Protein AF-A0A926ATK1-F1 (afdb_monomer_lite)

pLDDT: mean 79.75, std 14.76, range [36.84, 96.56]

Radius of gyration: 33.94 Å; chains: 1; bounding box: 72×38×92 Å

Sequence (111 aa):
MLSETSATVSGTLNGDGSLVLDERLPLPPGRVQVTVQPEARPKQPSSMMETLKRIWADQDAHGYVPRSGEEMDAQLRELRDEWDERDAFLERIRRGEPLESSAPTQPEQKP

Secondary structure (DSSP, 8-state):
----------EEE-TTSPEEESS-----SS----------PPPPPPPHHHHHHHHHHHHHHTT--PPPHHHHHHHHHHHHHHHHHHHHHHHHHHTT---------------

Structure (mmCIF, N/CA/C/O backbone):
data_AF-A0A926ATK1-F1
#
_entry.id   AF-A0A926ATK1-F1
#
loop_
_atom_site.group_PDB
_atom_site.id
_atom_site.type_symbol
_atom_site.label_atom_id
_atom_site.label_alt_id
_atom_site.label_comp_id
_atom_site.label_asym_id
_atom_site.label_entity_id
_atom_site.label_seq_id
_atom_site.pdbx_PDB_ins_code
_atom_site.Cartn_x
_atom_site.Cartn_y
_atom_site.Cartn_z
_atom_site.occupancy
_atom_site.B_iso_or_equiv
_atom_site.auth_seq_id
_atom_site.auth_comp_id
_atom_site.auth_asym_id
_atom_site.auth_atom_id
_atom_site.pdbx_PDB_model_num
ATOM 1 N N . MET A 1 1 ? -36.042 21.591 36.838 1.00 36.84 1 MET A N 1
ATOM 2 C CA . MET A 1 1 ? -35.610 20.547 35.890 1.00 36.84 1 MET A CA 1
ATOM 3 C C . MET A 1 1 ? -34.137 20.302 36.155 1.00 36.84 1 MET A C 1
ATOM 5 O O . MET A 1 1 ? -33.381 21.261 36.105 1.00 36.84 1 MET A O 1
ATOM 9 N N . LEU A 1 2 ? -33.759 19.100 36.594 1.00 41.88 2 LEU A N 1
ATOM 10 C CA . LEU A 1 2 ? -32.359 18.752 36.855 1.00 41.88 2 LEU A CA 1
ATOM 11 C C . LEU A 1 2 ? -31.709 18.441 35.505 1.00 41.88 2 LEU A C 1
ATOM 13 O O . LEU A 1 2 ? -32.075 17.459 34.870 1.00 41.88 2 LEU A O 1
ATOM 17 N N . SER A 1 3 ? -30.817 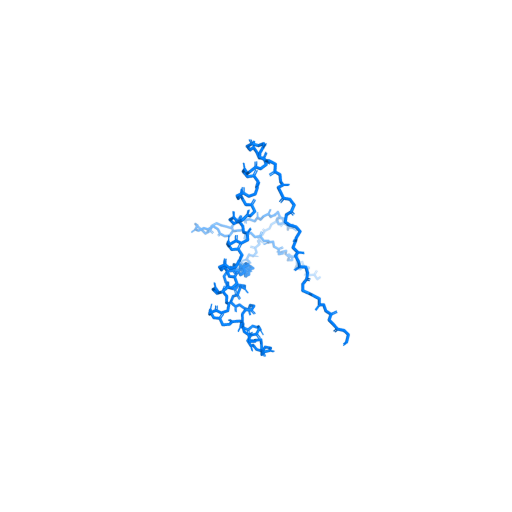19.312 35.041 1.00 43.59 3 SER A N 1
ATOM 18 C CA . SER A 1 3 ? -30.016 19.048 33.848 1.00 43.59 3 SER A CA 1
ATOM 19 C C . SER A 1 3 ? -28.995 17.962 34.185 1.00 43.59 3 SER A C 1
ATOM 21 O O . SER A 1 3 ? -28.062 18.211 34.947 1.00 43.59 3 SER A O 1
ATOM 23 N N . GLU A 1 4 ? -29.180 16.751 33.661 1.00 58.50 4 GLU A N 1
ATOM 24 C CA . GLU A 1 4 ? -28.145 15.715 33.673 1.00 58.50 4 GLU A CA 1
ATOM 25 C C . GLU A 1 4 ? -27.006 16.148 32.746 1.00 58.50 4 GLU A C 1
ATOM 27 O O . GLU A 1 4 ? -27.066 15.990 31.527 1.00 58.50 4 GLU A O 1
ATOM 32 N N . THR A 1 5 ? -25.960 16.738 33.323 1.00 66.38 5 THR A N 1
ATOM 33 C CA . THR A 1 5 ? -24.713 17.006 32.605 1.00 66.38 5 THR A CA 1
ATOM 34 C C . THR A 1 5 ? -23.988 15.677 32.402 1.00 66.38 5 THR A C 1
ATOM 36 O O . THR A 1 5 ? -23.273 15.212 33.287 1.00 66.38 5 THR A O 1
ATOM 39 N N . SER A 1 6 ? -24.203 15.038 31.252 1.00 70.69 6 SER A N 1
ATOM 40 C CA . SER A 1 6 ? -23.416 13.883 30.809 1.00 70.69 6 SER A CA 1
ATOM 41 C C . SER A 1 6 ? -22.255 14.360 29.934 1.00 70.69 6 SER A C 1
ATOM 43 O O . SER A 1 6 ? -22.412 15.262 29.112 1.00 70.69 6 SER A O 1
ATOM 45 N N . ALA A 1 7 ? -21.070 13.788 30.143 1.00 72.56 7 ALA A N 1
ATOM 46 C CA . ALA A 1 7 ? -19.881 14.052 29.341 1.00 72.56 7 ALA A CA 1
ATOM 47 C C . ALA A 1 7 ? -19.312 12.715 28.859 1.00 72.56 7 ALA A C 1
ATOM 49 O O . ALA A 1 7 ? -19.089 11.812 29.667 1.00 72.56 7 ALA A O 1
ATOM 50 N N . THR A 1 8 ? -19.089 12.590 27.551 1.00 76.56 8 THR A N 1
ATOM 51 C CA . THR A 1 8 ? -18.407 11.444 26.943 1.00 76.56 8 THR A CA 1
ATOM 52 C C . THR A 1 8 ? -16.957 11.834 26.707 1.00 76.56 8 THR A C 1
ATOM 54 O O . THR A 1 8 ? -16.694 12.829 26.038 1.00 76.56 8 THR A O 1
ATOM 57 N N . VAL A 1 9 ? -16.031 11.072 27.283 1.00 80.62 9 VAL A N 1
ATOM 58 C CA . VAL A 1 9 ? -14.587 11.295 27.163 1.00 80.62 9 VAL A CA 1
ATOM 59 C C . VAL A 1 9 ? -13.935 9.967 26.808 1.00 80.62 9 VAL A C 1
ATOM 61 O O . VAL A 1 9 ? -14.260 8.945 27.417 1.00 80.62 9 VAL A O 1
ATOM 64 N N . SER A 1 10 ? -13.039 9.992 25.826 1.00 81.19 10 SER A N 1
ATOM 65 C CA . SER A 1 10 ? -12.243 8.829 25.445 1.00 81.19 10 SER A CA 1
ATOM 66 C C . SER A 1 10 ? -11.105 8.615 26.445 1.00 81.19 10 SER A C 1
ATOM 68 O O . SER A 1 10 ? -10.597 9.541 27.087 1.00 81.19 10 SER A O 1
ATOM 70 N N . GLY A 1 11 ? -10.752 7.354 26.641 1.00 82.38 11 GLY A N 1
ATOM 71 C CA . GLY A 1 11 ? -9.705 6.975 27.565 1.00 82.38 11 GLY A CA 1
ATOM 72 C C . GLY A 1 11 ? -9.231 5.561 27.305 1.00 82.38 11 GLY A C 1
ATOM 73 O O . GLY A 1 11 ? -9.927 4.738 26.707 1.00 82.38 11 GLY A O 1
ATOM 74 N N . THR A 1 12 ? -8.031 5.275 27.783 1.00 83.69 12 THR A N 1
ATOM 75 C CA . THR A 1 12 ? -7.410 3.966 27.648 1.00 83.69 12 THR A CA 1
ATOM 76 C C . THR A 1 12 ? -7.656 3.148 28.909 1.00 83.69 12 THR A C 1
ATOM 78 O O . THR A 1 12 ? -7.311 3.566 30.015 1.00 83.69 12 THR A O 1
ATOM 81 N N . LEU A 1 13 ? -8.250 1.964 28.742 1.00 83.19 13 LEU A N 1
ATOM 82 C CA . LEU A 1 13 ? -8.328 0.957 29.795 1.00 83.19 13 LEU A CA 1
ATOM 83 C C . LEU A 1 13 ? -7.058 0.102 29.753 1.00 83.19 13 LEU A C 1
ATOM 85 O O . LEU A 1 13 ? -6.829 -0.644 28.800 1.00 83.19 13 LEU A O 1
ATOM 89 N N . ASN A 1 14 ? -6.232 0.223 30.783 1.00 84.56 14 ASN A N 1
ATOM 90 C CA . ASN A 1 14 ? -5.000 -0.539 30.926 1.00 84.56 14 ASN A CA 1
ATOM 91 C C . ASN A 1 14 ? -5.289 -1.996 31.322 1.00 84.56 14 ASN A C 1
ATOM 93 O O . ASN A 1 14 ? -6.335 -2.321 31.886 1.00 84.56 14 ASN A O 1
ATOM 97 N N . GLY A 1 15 ? -4.328 -2.888 31.061 1.00 80.12 15 GLY A N 1
ATOM 98 C CA . GLY A 1 15 ? -4.450 -4.320 31.373 1.00 80.12 15 GLY A CA 1
ATOM 99 C C . GLY A 1 15 ? -4.518 -4.648 32.870 1.00 80.12 15 GLY A C 1
ATOM 100 O O . GLY A 1 15 ? -4.884 -5.761 33.233 1.00 80.12 15 GLY A O 1
ATOM 101 N N . ASP A 1 16 ? -4.194 -3.684 33.732 1.00 78.44 16 ASP A N 1
ATOM 102 C CA . ASP A 1 16 ? -4.346 -3.756 35.188 1.00 78.44 16 ASP A CA 1
ATOM 103 C C . ASP A 1 16 ? -5.738 -3.300 35.676 1.00 78.44 16 ASP A C 1
ATOM 105 O O . ASP A 1 16 ? -6.025 -3.359 36.871 1.00 78.44 16 ASP A O 1
ATOM 109 N N . GLY A 1 17 ? -6.614 -2.866 34.760 1.00 78.38 17 GLY A N 1
ATOM 110 C CA . GLY A 1 17 ? -7.965 -2.386 35.053 1.00 78.38 17 GLY A CA 1
ATOM 111 C C . GLY A 1 17 ? -8.055 -0.896 35.388 1.00 78.38 17 GLY A C 1
ATOM 112 O O . GLY A 1 17 ? -9.139 -0.424 35.733 1.00 78.38 17 GLY A O 1
ATOM 113 N N . SER A 1 18 ? -6.960 -0.137 35.283 1.00 83.94 18 SER A N 1
ATOM 114 C CA . SER A 1 18 ? -6.992 1.320 35.441 1.00 83.94 18 SER A CA 1
ATOM 115 C C . SER A 1 18 ? -7.505 2.016 34.170 1.00 83.94 18 SER A C 1
ATOM 117 O O . SER A 1 18 ? -7.092 1.687 33.060 1.00 83.94 18 SER A O 1
ATOM 119 N N . LEU A 1 19 ? -8.421 2.982 34.321 1.00 82.62 19 LEU A N 1
ATOM 120 C CA . LEU A 1 19 ? -8.904 3.833 33.227 1.00 82.62 19 LEU A CA 1
ATOM 121 C C . LEU A 1 19 ? -8.158 5.169 33.263 1.00 82.62 19 LEU A C 1
ATOM 123 O O . LEU A 1 19 ? -8.281 5.922 34.231 1.00 82.62 19 LEU A O 1
ATOM 127 N N . VAL A 1 20 ? -7.415 5.472 32.204 1.00 84.25 20 VAL A N 1
ATOM 128 C CA . VAL A 1 20 ? -6.768 6.771 32.004 1.00 84.25 20 VAL A CA 1
ATOM 129 C C . VAL A 1 20 ? -7.604 7.555 31.009 1.00 84.25 20 VAL A C 1
ATOM 131 O O . VAL A 1 20 ? -7.786 7.114 29.881 1.00 84.25 20 VAL A O 1
ATOM 134 N N . LEU A 1 21 ? -8.142 8.692 31.437 1.00 85.94 21 LEU A N 1
ATOM 135 C CA . LEU A 1 21 ? -8.872 9.592 30.550 1.00 85.94 21 LEU A CA 1
ATOM 136 C C . LEU A 1 21 ? -7.879 10.480 29.809 1.00 85.94 21 LEU A C 1
ATOM 138 O O . LEU A 1 21 ? -6.962 11.020 30.431 1.00 85.94 21 LEU A O 1
ATOM 142 N N . ASP A 1 22 ? -8.095 10.656 28.509 1.00 82.44 22 ASP A N 1
ATOM 143 C CA . ASP A 1 22 ? -7.231 11.505 27.685 1.00 82.44 22 ASP A CA 1
ATOM 144 C C . ASP A 1 22 ? -7.446 12.993 28.014 1.00 82.44 22 ASP A C 1
ATOM 146 O O . ASP A 1 22 ? -6.544 13.819 27.870 1.00 82.44 22 ASP A O 1
ATOM 150 N N . GLU A 1 23 ? -8.634 13.329 28.528 1.00 81.06 23 GLU A N 1
ATOM 151 C CA . GLU A 1 23 ? -9.046 14.690 28.852 1.00 81.06 23 GLU A CA 1
ATOM 152 C C . GLU A 1 23 ? -9.698 14.802 30.239 1.00 81.06 23 GLU A C 1
ATOM 154 O O . GLU A 1 23 ? -10.202 13.842 30.830 1.00 81.06 23 GLU A O 1
ATOM 159 N N . ARG A 1 24 ? -9.710 16.025 30.781 1.00 80.44 24 ARG A N 1
ATOM 160 C CA . ARG A 1 24 ? -10.336 16.322 32.073 1.00 80.44 24 ARG A CA 1
ATOM 161 C C . ARG A 1 24 ? -11.859 16.307 31.939 1.00 80.44 24 ARG A C 1
ATOM 163 O O . ARG A 1 24 ? -12.412 17.048 31.136 1.00 80.44 24 ARG A O 1
ATOM 170 N N . LEU A 1 25 ? -12.535 15.556 32.812 1.00 80.69 25 LEU A N 1
ATOM 171 C CA . LEU A 1 25 ? -13.998 15.543 32.882 1.00 80.69 25 LEU A CA 1
ATOM 172 C C . LEU A 1 25 ? -14.542 16.943 33.231 1.00 80.69 25 LEU A C 1
ATOM 174 O O . LEU A 1 25 ? -14.237 17.452 34.316 1.00 80.69 25 LEU A O 1
ATOM 178 N N . PRO A 1 26 ? -15.374 17.560 32.372 1.00 77.06 26 PRO A N 1
ATOM 179 C CA . PRO A 1 26 ? -15.958 18.877 32.614 1.00 77.06 26 PRO A CA 1
ATOM 180 C C . PRO A 1 26 ? -17.198 18.777 33.521 1.00 77.06 26 PRO A C 1
ATOM 182 O O . PRO A 1 26 ? -18.273 19.268 33.186 1.00 77.06 26 PRO A O 1
ATOM 185 N N . LEU A 1 27 ? -17.066 18.103 34.668 1.00 76.94 27 LEU A N 1
ATOM 186 C CA . LEU A 1 27 ? -18.157 17.870 35.617 1.00 76.94 27 LEU A CA 1
ATOM 187 C C . LEU A 1 27 ? -17.876 18.555 36.964 1.00 76.94 27 LEU A C 1
ATOM 189 O O . LEU A 1 27 ? -16.718 18.629 37.387 1.00 76.94 27 LEU A O 1
ATOM 193 N N . PRO A 1 28 ? -18.916 19.064 37.655 1.00 75.44 28 PRO A N 1
ATOM 194 C CA . PRO A 1 28 ? -18.757 19.621 38.992 1.00 75.44 28 PRO A CA 1
ATOM 195 C C . PRO A 1 28 ? -18.285 18.539 39.981 1.00 75.44 28 PRO A C 1
ATOM 197 O O . PRO A 1 28 ? -18.579 17.357 39.788 1.00 75.44 28 PRO A O 1
ATOM 200 N N . PRO A 1 29 ? -17.571 18.916 41.059 1.00 76.94 29 PRO A N 1
ATOM 201 C CA . PRO A 1 29 ? -17.138 17.959 42.070 1.00 76.94 29 PRO A CA 1
ATOM 202 C C . PRO A 1 29 ? -18.354 17.277 42.712 1.00 76.94 29 PRO A C 1
ATOM 204 O O . PRO A 1 29 ? -19.258 17.939 43.221 1.00 76.94 29 PRO A O 1
ATOM 207 N N . GLY A 1 30 ? -18.379 15.946 42.691 1.00 78.75 30 GLY A N 1
ATOM 208 C CA . GLY A 1 30 ? -19.503 15.151 43.176 1.00 78.75 30 GLY A CA 1
ATOM 209 C C . GLY A 1 30 ? -19.316 13.662 42.895 1.00 78.75 30 GLY A C 1
ATOM 210 O O . GLY A 1 30 ? -18.318 13.251 42.303 1.00 78.75 30 GLY A O 1
ATOM 211 N N . ARG A 1 31 ? -20.271 12.834 43.335 1.00 75.25 31 ARG A N 1
ATOM 212 C CA . ARG A 1 31 ? -20.299 11.417 42.944 1.00 75.25 31 ARG A CA 1
ATOM 213 C C . ARG A 1 31 ? -20.671 11.317 41.467 1.00 75.25 31 ARG A C 1
ATOM 215 O O . ARG A 1 31 ? -21.668 11.899 41.053 1.00 75.25 31 ARG A O 1
ATOM 222 N N . VAL A 1 32 ? -19.891 10.555 40.710 1.00 78.31 32 VAL A N 1
ATOM 223 C CA . VAL A 1 32 ? -20.108 10.315 39.279 1.00 78.31 32 VAL A CA 1
ATOM 224 C C . VAL A 1 32 ? -20.370 8.833 39.029 1.00 78.31 32 VAL A C 1
ATOM 226 O O . VAL A 1 32 ? -19.813 7.974 39.712 1.00 78.31 32 VAL A O 1
ATOM 229 N N . GLN A 1 33 ? -21.221 8.537 38.049 1.00 76.94 33 GLN A N 1
ATOM 230 C CA . GLN A 1 33 ? -21.423 7.194 37.514 1.00 76.94 33 GLN A CA 1
ATOM 231 C C . GLN A 1 33 ? -20.667 7.092 36.187 1.00 76.94 33 GLN A C 1
ATOM 233 O O . GLN A 1 33 ? -20.874 7.913 35.298 1.00 76.94 33 GLN A O 1
ATOM 238 N N . VAL A 1 34 ? -19.784 6.100 36.059 1.00 78.19 34 VAL A N 1
ATOM 239 C CA . VAL A 1 34 ? -18.958 5.897 34.860 1.00 78.19 34 VAL A CA 1
ATOM 240 C C . VAL A 1 34 ? -19.475 4.682 34.098 1.00 78.19 34 VAL A C 1
ATOM 242 O O . VAL A 1 34 ? -19.619 3.607 34.674 1.00 78.19 34 VAL A O 1
ATOM 245 N N . THR A 1 35 ? -19.735 4.852 32.802 1.00 78.88 35 THR A N 1
ATOM 246 C CA . THR A 1 35 ? -20.035 3.746 31.884 1.00 78.88 35 THR A CA 1
ATOM 247 C C . THR A 1 35 ? -18.878 3.621 30.907 1.00 78.88 35 THR A C 1
ATOM 249 O O . THR A 1 35 ? -18.632 4.539 30.132 1.00 78.88 35 THR A O 1
ATOM 252 N N . VAL A 1 36 ? -18.161 2.499 30.952 1.00 79.31 36 VAL A N 1
ATOM 253 C CA . VAL A 1 36 ? -17.052 2.220 30.032 1.00 79.31 36 VAL A CA 1
ATOM 254 C C . VAL A 1 36 ? -17.588 1.380 28.880 1.00 79.31 36 VAL A C 1
ATOM 256 O O . VAL A 1 36 ? -18.158 0.313 29.107 1.00 79.31 36 VAL A O 1
ATOM 259 N N . GLN A 1 37 ? -17.410 1.859 27.652 1.00 78.88 37 GLN A N 1
ATOM 260 C CA . GLN A 1 37 ? -17.727 1.110 26.440 1.00 78.88 37 GLN A CA 1
ATOM 261 C C . GLN A 1 37 ? -16.440 0.930 25.631 1.00 78.88 37 GLN A C 1
ATOM 263 O O . GLN A 1 37 ? -15.701 1.900 25.468 1.00 78.88 37 GLN A O 1
ATOM 268 N N . PRO A 1 38 ? -16.136 -0.284 25.142 1.00 77.44 38 PRO A N 1
ATOM 269 C CA . PRO A 1 38 ? -15.000 -0.473 24.256 1.00 77.44 38 PRO A CA 1
ATOM 270 C C . PRO A 1 38 ? -15.253 0.288 22.952 1.00 77.44 38 PRO A C 1
ATOM 272 O O . PRO A 1 38 ? -16.243 0.033 22.264 1.00 77.44 38 PRO A O 1
ATOM 275 N N . GLU A 1 39 ? -14.359 1.211 22.601 1.00 77.06 39 GLU A N 1
ATOM 276 C CA . GLU A 1 39 ? -14.397 1.826 21.278 1.00 77.06 39 GLU A CA 1
ATOM 277 C C . GLU A 1 39 ? -14.094 0.768 20.211 1.00 77.06 39 GLU A C 1
ATOM 279 O O . GLU A 1 39 ? -13.152 -0.026 20.326 1.00 77.06 39 GLU A O 1
ATOM 284 N N . ALA A 1 40 ? -14.907 0.746 19.153 1.00 72.88 40 ALA A N 1
ATOM 285 C CA . ALA A 1 40 ? -14.643 -0.092 17.997 1.00 72.88 40 ALA A CA 1
ATOM 286 C C . ALA A 1 40 ? -13.326 0.369 17.369 1.00 72.88 40 ALA A C 1
ATOM 288 O O . ALA A 1 40 ? -13.255 1.446 16.778 1.00 72.88 40 ALA A O 1
ATOM 289 N N . ARG A 1 41 ? -12.276 -0.449 17.503 1.00 66.88 41 ARG A N 1
ATOM 290 C CA . ARG A 1 41 ? -10.987 -0.169 16.870 1.00 66.88 41 ARG A CA 1
ATOM 291 C C . ARG A 1 41 ? -11.243 0.091 15.378 1.00 66.88 41 ARG A C 1
ATOM 293 O O . ARG A 1 41 ? -11.878 -0.759 14.740 1.00 66.88 41 ARG A O 1
ATOM 300 N N . PRO A 1 42 ? -10.773 1.216 14.804 1.00 62.91 42 PRO A N 1
ATOM 301 C CA . PRO A 1 42 ? -10.860 1.411 13.366 1.00 62.91 42 PRO A CA 1
ATOM 302 C C . PRO A 1 42 ? -10.225 0.192 12.700 1.00 62.91 42 PRO A C 1
ATOM 304 O O . PRO A 1 42 ? -9.148 -0.249 13.118 1.00 62.91 42 PRO A O 1
ATOM 307 N N . LYS A 1 43 ? -10.927 -0.407 11.726 1.00 66.25 43 LYS A N 1
ATOM 308 C CA . LYS A 1 43 ? -10.398 -1.556 10.982 1.00 66.25 43 LYS A CA 1
ATOM 309 C C . LYS A 1 43 ? -8.987 -1.188 10.539 1.00 66.25 43 LYS A C 1
ATOM 311 O O . LYS A 1 43 ? -8.804 -0.135 9.925 1.00 66.25 43 LYS A O 1
ATOM 316 N N . GLN A 1 44 ? -8.008 -2.016 10.905 1.00 70.12 44 GLN A N 1
ATOM 317 C CA . GLN A 1 44 ? -6.643 -1.817 10.435 1.00 70.12 44 GLN A CA 1
ATOM 318 C C . GLN A 1 44 ? -6.684 -1.634 8.915 1.00 70.12 44 GLN A C 1
ATOM 320 O O . GLN A 1 44 ? -7.470 -2.325 8.253 1.00 70.12 44 GLN A O 1
ATOM 325 N N . PRO A 1 45 ? -5.893 -0.696 8.363 1.00 68.69 45 PRO A N 1
ATOM 326 C CA . PRO A 1 45 ? -5.791 -0.573 6.921 1.00 68.69 45 PRO A CA 1
ATOM 327 C C . PRO A 1 45 ? -5.430 -1.949 6.362 1.00 68.69 45 PRO A C 1
ATOM 329 O O . PRO A 1 45 ? -4.531 -2.614 6.882 1.00 68.69 45 PRO A O 1
ATOM 332 N N . SER A 1 46 ? -6.188 -2.390 5.356 1.00 74.94 46 SER A N 1
ATOM 333 C CA . SER A 1 46 ? -5.961 -3.670 4.691 1.00 74.94 46 SER A CA 1
ATOM 334 C C . SER A 1 46 ? -4.497 -3.778 4.298 1.00 74.94 46 SER A C 1
ATOM 336 O O . SER A 1 46 ? -3.912 -2.816 3.790 1.00 74.94 46 SER A O 1
ATOM 338 N N . SER A 1 47 ? -3.905 -4.947 4.511 1.00 86.06 47 SER A N 1
ATOM 339 C CA . SER A 1 47 ? -2.536 -5.187 4.077 1.00 86.06 47 SER A CA 1
ATOM 340 C C . SER A 1 47 ? -2.402 -4.917 2.572 1.00 86.06 47 SER A C 1
ATOM 342 O O . SER A 1 47 ? -3.361 -5.038 1.797 1.00 86.06 47 SER A O 1
ATOM 344 N N . MET A 1 48 ? -1.191 -4.577 2.129 1.00 89.81 48 MET A N 1
ATOM 345 C CA . MET A 1 48 ? -0.897 -4.433 0.699 1.00 89.81 48 MET A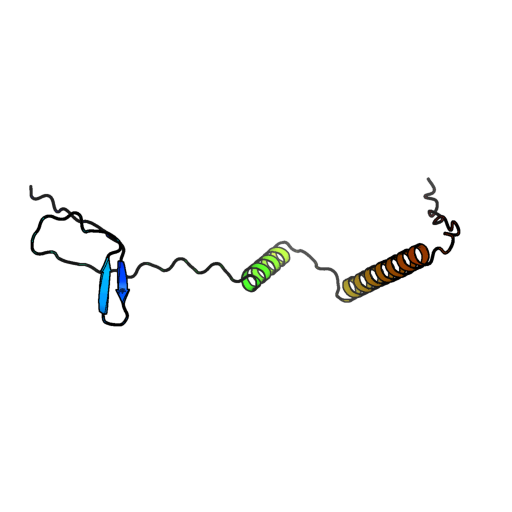 CA 1
ATOM 346 C C . MET A 1 48 ? -1.340 -5.680 -0.083 1.00 89.81 48 MET A C 1
ATOM 348 O O . MET A 1 48 ? -1.953 -5.566 -1.140 1.00 89.81 48 MET A O 1
ATOM 352 N N . MET A 1 49 ? -1.112 -6.871 0.480 1.00 89.81 49 MET A N 1
ATOM 353 C CA . MET A 1 49 ? -1.495 -8.139 -0.137 1.00 89.81 49 MET A CA 1
ATOM 354 C C . MET A 1 49 ? -3.016 -8.309 -0.255 1.00 89.81 49 MET A C 1
ATOM 356 O O . MET A 1 49 ? -3.504 -8.742 -1.294 1.00 89.81 49 MET A O 1
ATOM 360 N N . GLU A 1 50 ? -3.789 -7.952 0.772 1.00 89.56 50 GLU A N 1
ATOM 361 C CA . GLU A 1 50 ? -5.260 -7.970 0.696 1.00 89.56 50 GLU A CA 1
ATOM 362 C C . GLU A 1 50 ? -5.791 -6.977 -0.337 1.00 89.56 50 GLU A C 1
ATOM 364 O O . GLU A 1 50 ? -6.730 -7.280 -1.071 1.00 89.56 50 GLU A O 1
ATOM 369 N N . THR A 1 51 ? -5.151 -5.814 -0.440 1.00 90.31 51 THR A N 1
ATOM 370 C CA . THR A 1 51 ? -5.505 -4.800 -1.436 1.00 90.31 51 THR A CA 1
ATOM 371 C C . THR A 1 51 ? -5.276 -5.321 -2.855 1.00 90.31 51 THR A C 1
ATOM 373 O O . THR A 1 51 ? -6.154 -5.181 -3.704 1.00 90.31 51 THR A O 1
ATOM 376 N N . LEU A 1 52 ? -4.138 -5.979 -3.104 1.00 93.12 52 LEU A N 1
ATOM 377 C CA . LEU A 1 52 ? -3.835 -6.602 -4.395 1.00 93.12 52 LEU A CA 1
ATOM 378 C C . LEU A 1 52 ? -4.814 -7.732 -4.728 1.00 93.12 52 LEU A C 1
ATOM 380 O O . LEU A 1 52 ? -5.319 -7.780 -5.845 1.00 93.12 52 LEU A O 1
ATOM 384 N N . LYS A 1 53 ? -5.144 -8.598 -3.761 1.00 92.69 53 LYS A N 1
ATOM 385 C CA . LYS A 1 53 ? -6.146 -9.662 -3.951 1.00 92.69 53 LYS A CA 1
ATOM 386 C C . LYS A 1 53 ? -7.510 -9.102 -4.347 1.00 92.69 53 LYS A C 1
ATOM 388 O O . LYS A 1 53 ? -8.144 -9.646 -5.243 1.00 92.69 53 LYS A O 1
ATOM 393 N N . ARG A 1 54 ? -7.939 -8.002 -3.719 1.00 91.25 54 ARG A N 1
ATOM 394 C CA . ARG A 1 54 ? -9.182 -7.310 -4.089 1.00 91.25 54 ARG A CA 1
ATOM 395 C C . ARG A 1 54 ? -9.131 -6.803 -5.529 1.00 91.25 54 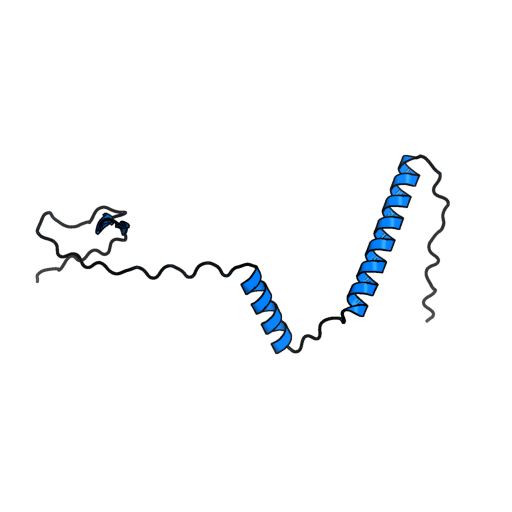ARG A C 1
ATOM 397 O O . ARG A 1 54 ? -10.057 -7.054 -6.281 1.00 91.25 54 ARG A O 1
ATOM 404 N N . ILE A 1 55 ? -8.038 -6.152 -5.923 1.00 91.94 55 ILE A N 1
ATOM 405 C CA . ILE A 1 55 ? -7.864 -5.639 -7.291 1.00 91.94 55 ILE A CA 1
ATOM 406 C C . ILE A 1 55 ? -7.888 -6.775 -8.325 1.00 91.94 55 ILE A C 1
ATOM 408 O O . ILE A 1 55 ? -8.439 -6.611 -9.409 1.00 91.94 55 ILE A O 1
ATOM 412 N N . TRP A 1 56 ? -7.303 -7.932 -8.010 1.00 88.75 56 TRP A N 1
ATOM 413 C CA . TRP A 1 56 ? -7.380 -9.116 -8.871 1.00 88.75 56 TRP A CA 1
ATOM 414 C C . TRP A 1 56 ? -8.810 -9.647 -9.003 1.00 88.75 56 TRP A C 1
ATOM 416 O O . TRP A 1 56 ? -9.254 -9.899 -10.117 1.00 88.75 56 TRP A O 1
ATOM 426 N N . ALA A 1 57 ? -9.540 -9.765 -7.891 1.00 90.12 57 ALA A N 1
ATOM 427 C CA . ALA A 1 57 ? -10.936 -10.202 -7.905 1.00 90.12 57 ALA A CA 1
ATOM 428 C C . ALA A 1 57 ? -11.841 -9.232 -8.682 1.00 90.12 57 ALA A C 1
ATOM 430 O O . ALA A 1 57 ? -12.697 -9.666 -9.448 1.00 90.12 57 ALA A O 1
ATOM 431 N N . ASP A 1 58 ? -11.620 -7.924 -8.529 1.00 91.62 58 ASP A N 1
ATOM 432 C CA . ASP A 1 58 ? -12.354 -6.909 -9.281 1.00 91.62 58 ASP A CA 1
ATOM 433 C C . ASP A 1 58 ? -12.059 -7.031 -10.783 1.00 91.62 58 ASP A C 1
ATOM 435 O O . ASP A 1 58 ? -12.983 -7.010 -11.588 1.00 91.62 58 ASP A O 1
ATOM 439 N N . GLN A 1 59 ? -10.798 -7.209 -11.184 1.00 91.44 59 GLN A N 1
ATOM 440 C CA . GLN A 1 59 ? -10.437 -7.384 -12.597 1.00 91.44 59 GLN A CA 1
ATOM 441 C C . GLN A 1 59 ? -11.070 -8.635 -13.217 1.00 91.44 59 GLN A C 1
ATOM 443 O O . GLN A 1 59 ? -11.616 -8.552 -14.318 1.00 91.44 59 GLN A O 1
ATOM 448 N N . ASP A 1 60 ? -11.053 -9.758 -12.501 1.00 88.62 60 ASP A N 1
ATOM 449 C CA . ASP A 1 60 ? -11.704 -11.001 -12.926 1.00 88.62 60 ASP A CA 1
ATOM 450 C C . ASP A 1 60 ? -13.219 -10.805 -13.111 1.00 88.62 60 ASP A C 1
ATOM 452 O O . ASP A 1 60 ? -13.776 -11.149 -14.154 1.00 88.62 60 ASP A O 1
ATOM 456 N N . ALA A 1 61 ? -13.873 -10.119 -12.166 1.00 90.50 61 ALA A N 1
ATOM 457 C CA . ALA A 1 61 ? -15.297 -9.792 -12.253 1.00 90.50 61 ALA A CA 1
ATOM 458 C C . ALA A 1 61 ? -15.649 -8.888 -13.450 1.00 90.50 61 ALA A C 1
ATOM 460 O O . ALA A 1 61 ? -16.762 -8.958 -13.970 1.00 90.50 61 ALA A O 1
ATOM 461 N N . HIS A 1 62 ? -14.710 -8.053 -13.905 1.00 92.38 62 HIS A N 1
ATOM 462 C CA . HIS A 1 62 ? -14.869 -7.217 -15.100 1.00 92.38 62 HIS A CA 1
ATOM 463 C C . HIS A 1 62 ? -14.474 -7.946 -16.398 1.00 92.38 62 HIS A C 1
ATOM 465 O O . HIS A 1 62 ? -14.493 -7.337 -17.469 1.00 92.38 62 HIS A O 1
ATOM 471 N N . GLY A 1 63 ? -14.134 -9.238 -16.327 1.00 89.56 63 GLY A N 1
A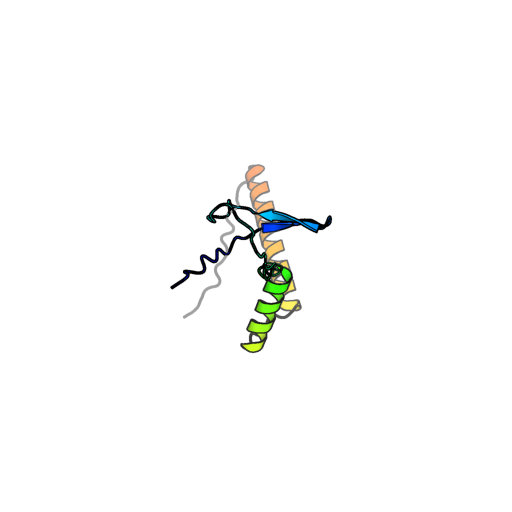TOM 472 C CA . GLY A 1 63 ? -13.773 -10.059 -17.482 1.00 89.56 63 GLY A CA 1
ATOM 473 C C . GLY A 1 63 ? -12.383 -9.759 -18.040 1.00 89.56 63 GLY A C 1
ATOM 474 O O . GLY A 1 63 ? -12.126 -10.019 -19.216 1.00 89.56 63 GLY A O 1
ATOM 475 N N . TYR A 1 64 ? -11.487 -9.186 -17.231 1.00 90.12 64 TYR A N 1
ATOM 476 C CA . TYR A 1 64 ? -10.105 -8.972 -17.638 1.00 90.12 64 TYR A CA 1
ATOM 47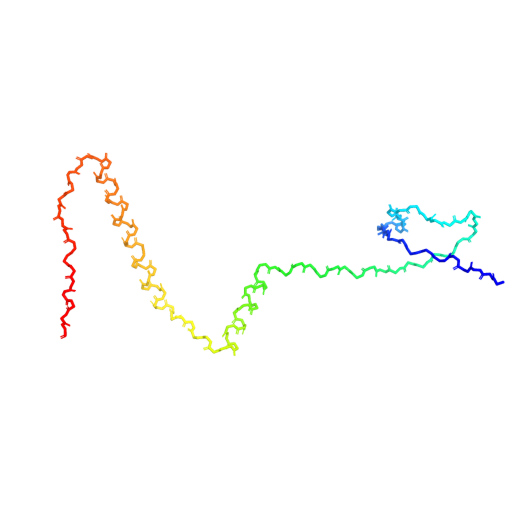7 C C . TYR A 1 64 ? -9.403 -10.317 -17.840 1.00 90.12 64 TYR A C 1
ATOM 479 O O . TYR A 1 64 ? -9.285 -11.113 -16.910 1.00 90.12 64 TYR A O 1
ATOM 487 N N . VAL A 1 65 ? -8.899 -10.552 -19.051 1.00 86.38 65 VAL A N 1
ATOM 488 C CA . VAL A 1 65 ? -8.076 -11.722 -19.361 1.00 86.38 65 VAL A CA 1
ATOM 489 C C . VAL A 1 65 ? -6.608 -11.316 -19.216 1.00 86.38 65 VAL A C 1
ATOM 491 O O . VAL A 1 65 ? -6.123 -10.516 -20.023 1.00 86.38 65 VAL A O 1
ATOM 494 N N . PRO A 1 66 ? -5.886 -11.810 -18.193 1.00 85.06 66 PRO A N 1
ATOM 495 C CA . PRO A 1 66 ? -4.462 -11.543 -18.068 1.00 85.06 66 PRO A CA 1
ATOM 496 C C . PRO A 1 66 ? -3.694 -12.206 -19.214 1.00 85.06 66 PRO A C 1
ATOM 498 O O . PRO A 1 66 ? -4.120 -13.219 -19.772 1.00 85.06 66 PRO A O 1
ATOM 501 N N . ARG A 1 67 ? -2.525 -11.644 -19.535 1.00 86.56 67 ARG A N 1
ATOM 502 C CA . ARG A 1 67 ? -1.575 -12.268 -20.464 1.00 86.56 67 ARG A CA 1
ATOM 503 C C . ARG A 1 67 ? -1.184 -13.658 -19.971 1.00 86.56 67 ARG A C 1
ATOM 505 O O . ARG A 1 67 ? -1.145 -13.901 -18.762 1.00 86.56 67 ARG A O 1
ATOM 512 N N . SER A 1 68 ? -0.893 -14.560 -20.899 1.00 90.44 68 SER A N 1
ATOM 513 C CA . SER A 1 68 ? -0.435 -15.898 -20.538 1.00 90.44 68 SER A CA 1
ATOM 514 C C . SER A 1 68 ? 0.951 -15.836 -19.884 1.00 90.44 68 SER A C 1
ATOM 516 O O . SER A 1 68 ? 1.704 -14.877 -20.072 1.00 90.44 68 SER A O 1
ATOM 518 N N . GLY A 1 69 ? 1.307 -16.867 -19.114 1.00 89.56 69 GLY A N 1
ATOM 519 C CA . GLY A 1 69 ? 2.651 -16.961 -18.533 1.00 89.56 69 GLY A CA 1
ATOM 520 C C . GLY A 1 69 ? 3.743 -16.925 -19.607 1.00 89.56 69 GLY A C 1
ATOM 521 O O . GLY A 1 69 ? 4.719 -16.199 -19.462 1.00 89.56 69 GLY A O 1
ATOM 522 N N . GLU A 1 70 ? 3.523 -17.610 -20.731 1.00 90.44 70 GLU A N 1
ATOM 523 C CA . GLU A 1 70 ? 4.466 -17.643 -21.855 1.00 90.44 70 GLU A CA 1
ATOM 524 C C . GLU A 1 70 ? 4.655 -16.265 -22.506 1.00 90.44 70 GLU A C 1
ATOM 526 O O . GLU A 1 70 ? 5.777 -15.893 -22.850 1.00 90.44 70 GLU A O 1
ATOM 531 N N . GLU A 1 71 ? 3.581 -15.478 -22.635 1.00 90.31 71 GLU A N 1
ATOM 532 C CA . GLU A 1 71 ? 3.646 -14.101 -23.145 1.00 90.31 71 GLU A CA 1
ATOM 533 C C . GLU A 1 71 ? 4.421 -13.181 -22.197 1.00 90.31 71 GLU A C 1
ATOM 535 O O . GLU A 1 71 ? 5.209 -12.346 -22.646 1.00 90.31 71 GLU A O 1
ATOM 540 N N . MET A 1 72 ? 4.225 -13.334 -20.882 1.00 92.12 72 MET A N 1
ATOM 541 C CA . MET A 1 72 ? 4.993 -12.577 -19.891 1.00 92.12 72 MET A CA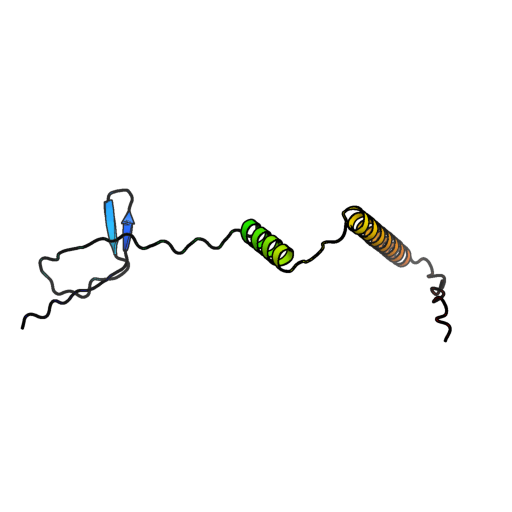 1
ATOM 542 C C . MET A 1 72 ? 6.471 -12.968 -19.914 1.00 92.12 72 MET A C 1
ATOM 544 O O . MET A 1 72 ? 7.329 -12.090 -19.871 1.00 92.12 72 MET A O 1
ATOM 548 N N . ASP A 1 73 ? 6.779 -14.258 -20.037 1.00 93.88 73 ASP A N 1
ATOM 549 C CA . ASP A 1 73 ? 8.152 -14.762 -20.092 1.00 93.88 73 ASP A CA 1
ATOM 550 C C . ASP A 1 73 ? 8.871 -14.356 -21.383 1.00 93.88 73 ASP A C 1
ATOM 552 O O . ASP A 1 73 ? 10.080 -14.112 -21.378 1.00 93.88 73 ASP A O 1
ATOM 556 N N . ALA A 1 74 ? 8.153 -14.283 -22.505 1.00 94.44 74 ALA A N 1
ATOM 557 C CA . ALA A 1 74 ? 8.683 -13.746 -23.754 1.00 94.44 74 ALA A CA 1
ATOM 558 C C . ALA A 1 74 ? 9.017 -12.255 -23.615 1.00 94.44 74 ALA A C 1
ATOM 560 O O . ALA A 1 74 ? 10.156 -11.870 -23.869 1.00 94.44 74 ALA A O 1
ATOM 561 N N . GLN A 1 75 ? 8.078 -11.445 -23.116 1.00 92.38 75 GLN A N 1
ATOM 562 C CA . GLN A 1 75 ? 8.312 -10.015 -22.897 1.00 92.38 75 GLN A CA 1
ATOM 563 C C . GLN A 1 75 ? 9.440 -9.759 -21.888 1.00 92.38 75 GLN A C 1
ATOM 565 O O . GLN A 1 75 ? 10.229 -8.832 -22.043 1.00 92.38 75 GLN A O 1
ATOM 570 N N . LEU A 1 76 ? 9.528 -10.569 -20.834 1.00 96.00 76 LEU A N 1
ATOM 571 C CA . LEU A 1 76 ? 10.568 -10.414 -19.825 1.00 96.00 76 LEU A CA 1
ATOM 572 C C . LEU A 1 76 ? 11.959 -10.737 -20.379 1.00 96.00 76 LEU A C 1
ATOM 574 O O . LEU A 1 76 ? 12.937 -10.147 -19.926 1.00 96.00 76 LEU A O 1
ATOM 578 N N . ARG A 1 77 ? 12.059 -11.673 -21.329 1.00 95.81 77 ARG A N 1
ATOM 579 C CA . ARG A 1 77 ? 13.313 -11.952 -22.041 1.00 95.81 77 ARG A CA 1
ATOM 580 C C . ARG A 1 77 ? 13.700 -10.793 -22.946 1.00 95.81 77 ARG A C 1
ATOM 582 O O . ARG A 1 77 ? 14.801 -10.292 -22.792 1.00 95.81 77 ARG A O 1
ATOM 589 N N . GLU A 1 78 ? 12.773 -10.311 -23.768 1.00 95.94 78 GLU A N 1
ATOM 590 C CA . GLU A 1 78 ? 12.999 -9.150 -24.639 1.00 95.94 78 GLU A CA 1
ATOM 591 C C . GLU A 1 78 ? 13.497 -7.935 -23.844 1.00 95.94 78 GLU A C 1
ATOM 593 O O . GLU A 1 78 ? 14.525 -7.354 -24.171 1.00 95.94 78 GLU A O 1
ATOM 598 N N . LEU A 1 79 ? 12.849 -7.621 -22.719 1.00 96.06 79 LEU A N 1
ATOM 599 C CA . LEU A 1 79 ? 13.254 -6.496 -21.876 1.00 96.06 79 LEU A CA 1
ATOM 600 C C . LEU A 1 79 ? 14.651 -6.675 -21.257 1.00 96.06 79 LEU A C 1
ATOM 602 O O . LEU A 1 79 ? 15.358 -5.694 -21.033 1.00 96.06 79 LEU A O 1
ATOM 606 N N . ARG A 1 80 ? 15.050 -7.914 -20.946 1.00 95.31 80 ARG A N 1
ATOM 607 C CA . ARG A 1 80 ? 16.404 -8.209 -20.455 1.00 95.31 80 ARG A CA 1
ATOM 608 C C . ARG A 1 80 ? 17.433 -8.052 -21.564 1.00 95.31 80 ARG A C 1
ATOM 610 O O . ARG A 1 80 ? 18.454 -7.422 -21.320 1.00 95.31 80 ARG A O 1
ATOM 617 N N . ASP A 1 81 ? 17.133 -8.559 -22.753 1.00 96.56 81 ASP A N 1
ATOM 618 C CA . ASP A 1 81 ? 18.015 -8.451 -23.913 1.00 96.56 81 ASP A CA 1
ATOM 619 C C . ASP A 1 81 ? 18.241 -6.968 -24.271 1.00 96.56 81 ASP A C 1
ATOM 621 O O . ASP A 1 81 ? 19.382 -6.533 -24.414 1.00 96.56 81 ASP A O 1
ATOM 625 N N . GLU A 1 82 ? 17.182 -6.147 -24.276 1.00 95.62 82 GLU A N 1
ATOM 626 C CA . GLU A 1 82 ? 17.281 -4.691 -24.467 1.00 95.62 82 GLU A CA 1
ATOM 627 C C . GLU A 1 82 ? 18.167 -4.007 -23.412 1.00 95.62 82 GLU A C 1
ATOM 629 O O . GLU A 1 82 ? 18.919 -3.073 -23.713 1.00 95.62 82 GLU A O 1
ATOM 634 N N . TRP A 1 83 ? 18.070 -4.431 -22.148 1.00 95.88 83 TRP A N 1
ATOM 635 C CA . TRP A 1 83 ? 18.897 -3.880 -21.074 1.00 95.88 83 TRP A CA 1
ATOM 636 C C . TRP A 1 83 ? 20.359 -4.285 -21.216 1.00 95.88 83 TRP A C 1
ATOM 638 O O . TRP A 1 83 ? 21.225 -3.425 -21.059 1.00 95.88 83 TRP A O 1
ATOM 648 N N . ASP A 1 84 ? 20.632 -5.540 -21.564 1.00 96.06 84 ASP A N 1
ATOM 649 C CA . ASP A 1 84 ? 21.987 -6.038 -21.790 1.00 96.06 84 ASP A CA 1
ATOM 650 C C . ASP A 1 84 ? 22.643 -5.326 -22.986 1.00 96.06 84 ASP A C 1
ATOM 652 O O . ASP A 1 84 ? 23.800 -4.901 -22.906 1.00 96.06 84 ASP A O 1
ATOM 656 N N . GLU A 1 85 ? 21.898 -5.110 -24.075 1.00 93.75 85 GLU A N 1
ATOM 657 C CA . GLU A 1 85 ? 22.357 -4.336 -25.233 1.00 93.75 85 GLU A CA 1
ATOM 658 C C . GLU A 1 85 ? 22.675 -2.885 -24.862 1.00 93.75 85 GLU A C 1
ATOM 660 O O . GLU A 1 85 ? 23.729 -2.350 -25.233 1.00 93.75 85 GLU A O 1
ATOM 665 N N . ARG A 1 86 ? 21.790 -2.244 -24.090 1.00 92.88 86 ARG A N 1
ATOM 666 C CA . ARG A 1 86 ? 22.003 -0.879 -23.601 1.00 92.88 86 ARG A CA 1
ATOM 667 C C . ARG A 1 86 ? 23.241 -0.796 -22.713 1.00 92.88 86 ARG A C 1
ATOM 669 O O . ARG A 1 86 ? 24.031 0.137 -22.855 1.00 92.88 86 ARG A O 1
ATOM 676 N N . ASP A 1 87 ? 23.424 -1.744 -21.807 1.00 94.81 87 ASP A N 1
ATOM 677 C CA . ASP A 1 87 ? 24.551 -1.747 -20.879 1.00 94.81 87 ASP A CA 1
ATOM 678 C C . ASP A 1 87 ? 25.875 -1.994 -21.629 1.00 94.81 87 ASP A C 1
ATOM 680 O O . ASP A 1 87 ? 26.861 -1.283 -21.405 1.00 94.81 87 ASP A O 1
ATOM 684 N N . ALA A 1 88 ? 25.885 -2.898 -22.615 1.00 92.38 88 ALA A N 1
ATOM 685 C CA . ALA A 1 88 ? 27.025 -3.105 -23.508 1.00 92.38 88 ALA A CA 1
ATOM 686 C C . ALA A 1 88 ? 27.369 -1.845 -24.324 1.00 92.38 88 ALA A C 1
ATOM 688 O O . ALA A 1 88 ? 28.546 -1.497 -24.483 1.00 92.38 88 ALA A O 1
ATOM 689 N N . PHE A 1 89 ? 26.352 -1.130 -24.808 1.00 90.50 89 PHE A N 1
ATOM 690 C CA . PHE A 1 89 ? 26.511 0.140 -25.513 1.00 90.50 89 PHE A CA 1
ATOM 691 C C . PHE A 1 89 ? 27.120 1.229 -24.617 1.00 90.50 89 PHE A C 1
ATOM 693 O O . PHE A 1 89 ? 28.062 1.915 -25.024 1.00 90.50 89 PHE A O 1
ATOM 700 N N . LEU A 1 90 ? 26.643 1.364 -23.376 1.00 93.69 90 LEU A N 1
ATOM 701 C CA . LEU A 1 90 ? 27.186 2.325 -22.413 1.00 93.69 90 LEU A CA 1
ATOM 702 C C . LEU A 1 90 ? 28.652 2.024 -22.072 1.00 93.69 90 LEU A C 1
ATOM 704 O O . LEU A 1 90 ? 29.477 2.940 -22.034 1.00 93.69 90 LEU A O 1
ATOM 708 N N . GLU A 1 91 ? 29.011 0.752 -21.898 1.00 92.12 91 GLU A N 1
ATOM 709 C CA . GLU A 1 91 ? 30.399 0.349 -21.649 1.00 92.12 91 GLU A CA 1
ATOM 710 C C . GLU A 1 91 ? 31.309 0.557 -22.871 1.00 92.12 91 GLU A C 1
ATOM 712 O O . GLU A 1 91 ? 32.498 0.849 -22.722 1.00 92.12 91 GLU A O 1
ATOM 717 N N . ARG A 1 92 ? 30.772 0.473 -24.094 1.00 89.69 92 ARG A N 1
ATOM 718 C CA . ARG A 1 92 ? 31.500 0.824 -25.326 1.00 89.69 92 ARG A CA 1
ATOM 719 C C . ARG A 1 92 ? 31.834 2.317 -25.377 1.00 89.69 92 ARG A C 1
ATOM 721 O O . ARG A 1 92 ? 32.985 2.681 -25.624 1.00 89.69 92 ARG A O 1
ATOM 728 N N . ILE A 1 93 ? 30.857 3.175 -25.069 1.00 92.38 93 ILE A N 1
ATOM 729 C CA . ILE A 1 93 ? 31.063 4.629 -24.958 1.00 92.38 93 ILE A CA 1
ATOM 730 C C . ILE A 1 93 ? 32.115 4.936 -23.893 1.00 92.38 93 ILE A C 1
ATOM 732 O O . ILE A 1 93 ? 33.033 5.720 -24.132 1.00 92.38 93 ILE A O 1
ATOM 736 N N . ARG A 1 94 ? 32.016 4.293 -22.726 1.00 89.62 94 ARG A N 1
ATOM 737 C CA . ARG A 1 94 ? 32.951 4.487 -21.612 1.00 89.62 94 ARG A CA 1
ATOM 738 C C . ARG A 1 94 ? 34.393 4.129 -21.976 1.00 89.62 94 ARG A C 1
ATOM 740 O O . ARG A 1 94 ? 35.317 4.799 -21.520 1.00 89.62 94 ARG A O 1
ATOM 747 N N . ARG A 1 95 ? 34.584 3.099 -22.806 1.00 89.81 95 ARG A N 1
ATOM 748 C CA . ARG A 1 95 ? 35.890 2.675 -23.336 1.00 89.81 95 ARG A CA 1
ATOM 749 C C . ARG A 1 95 ? 36.428 3.566 -24.461 1.00 89.81 95 ARG A C 1
ATOM 751 O O . ARG A 1 95 ? 37.574 3.385 -24.863 1.00 89.81 95 ARG A O 1
ATOM 758 N N . GLY A 1 96 ? 35.645 4.532 -24.946 1.00 87.62 96 GLY A N 1
ATOM 759 C CA . GLY A 1 96 ? 36.046 5.437 -26.026 1.00 87.62 96 GLY A CA 1
ATOM 760 C C . GLY A 1 96 ? 36.045 4.783 -27.410 1.00 87.62 96 GLY A C 1
ATOM 761 O O . GLY A 1 96 ? 36.709 5.277 -28.320 1.00 87.62 96 GLY A O 1
ATOM 762 N N . GLU A 1 97 ? 35.327 3.671 -27.582 1.00 83.75 97 GLU A N 1
ATOM 763 C CA . GLU A 1 97 ? 35.188 3.009 -28.878 1.00 83.75 97 GLU A CA 1
ATOM 764 C C . GLU A 1 97 ? 34.217 3.797 -29.780 1.00 83.75 97 GLU A C 1
ATOM 766 O O . GLU A 1 97 ? 33.142 4.200 -29.323 1.00 83.75 97 GLU A O 1
ATOM 771 N N . PRO A 1 98 ? 34.547 4.015 -31.068 1.00 69.75 98 PRO A N 1
ATOM 772 C CA . PRO A 1 98 ? 33.694 4.777 -31.972 1.00 69.75 98 PRO A CA 1
ATOM 773 C C . PRO A 1 98 ? 32.359 4.060 -32.192 1.00 69.75 98 PRO A C 1
ATOM 775 O O . PRO A 1 98 ? 32.314 2.843 -32.393 1.00 69.75 98 PRO A O 1
ATOM 778 N N . LEU A 1 99 ? 31.269 4.828 -32.155 1.00 67.31 99 LEU A N 1
ATOM 779 C CA . LEU A 1 99 ? 29.926 4.365 -32.487 1.00 67.31 99 LEU A CA 1
ATOM 780 C C . LEU A 1 99 ? 29.845 4.211 -34.007 1.00 67.31 99 LEU A C 1
ATOM 782 O O . LEU A 1 99 ? 29.609 5.186 -34.719 1.00 67.31 99 LEU A O 1
ATOM 786 N N . GLU A 1 100 ? 30.087 3.010 -34.529 1.00 61.38 100 GLU A N 1
ATOM 787 C CA . GLU A 1 100 ? 29.774 2.772 -35.934 1.00 61.38 100 GLU A CA 1
ATOM 788 C C . GLU A 1 100 ? 28.254 2.839 -36.110 1.00 61.38 100 GLU A C 1
ATOM 790 O O . GLU A 1 100 ? 27.493 2.126 -35.456 1.00 61.38 100 GLU A O 1
ATOM 795 N N . SER A 1 101 ? 27.838 3.770 -36.966 1.00 58.84 101 SER A N 1
ATOM 796 C CA . SER A 1 101 ? 26.461 4.087 -37.326 1.00 58.84 101 SER A CA 1
ATOM 797 C C . SER A 1 101 ? 25.766 2.888 -37.982 1.00 58.84 101 SER A C 1
ATOM 799 O O . SER A 1 101 ? 25.648 2.829 -39.203 1.00 58.84 101 SER A O 1
ATOM 801 N N . SER A 1 102 ? 25.255 1.950 -37.186 1.00 53.56 102 SER A N 1
ATOM 802 C CA . SER A 1 102 ? 24.151 1.088 -37.610 1.00 53.56 102 SER A CA 1
ATOM 803 C C . SER A 1 102 ? 22.856 1.811 -37.269 1.00 53.56 102 SER A C 1
ATOM 805 O O . SER A 1 102 ? 22.324 1.706 -36.167 1.00 53.56 102 SER A O 1
ATOM 807 N N . ALA A 1 103 ? 22.388 2.626 -38.213 1.00 44.72 103 ALA A N 1
ATOM 808 C CA . ALA A 1 103 ? 21.013 3.091 -38.191 1.00 44.72 103 ALA A CA 1
ATOM 809 C C . ALA A 1 103 ? 20.096 1.853 -38.204 1.00 44.72 103 ALA A C 1
ATOM 811 O O . ALA A 1 103 ? 20.309 0.973 -39.043 1.00 44.72 103 ALA A O 1
ATOM 812 N N . PRO A 1 104 ? 19.088 1.751 -37.323 1.00 48.34 104 PRO A N 1
ATOM 813 C CA . PRO A 1 104 ? 18.083 0.716 -37.474 1.00 48.34 104 PRO A CA 1
ATOM 814 C C . PRO A 1 104 ? 17.334 0.991 -38.779 1.00 48.34 104 PRO A C 1
ATOM 816 O O . PRO A 1 104 ? 16.700 2.037 -38.941 1.00 48.34 104 PRO A O 1
ATOM 819 N N . THR A 1 105 ? 17.439 0.060 -39.727 1.00 48.22 105 THR A N 1
ATOM 820 C CA . THR A 1 105 ? 16.545 -0.027 -40.881 1.00 48.22 105 THR A CA 1
ATOM 821 C C . THR A 1 105 ? 15.122 -0.097 -40.340 1.00 48.22 105 THR A C 1
ATOM 823 O O . THR A 1 105 ? 14.682 -1.144 -39.869 1.00 48.22 105 THR A O 1
ATOM 826 N N . GLN A 1 106 ? 14.412 1.032 -40.362 1.00 46.59 106 GLN A N 1
ATOM 827 C CA . GLN A 1 106 ? 12.969 1.039 -40.162 1.00 46.59 106 GLN A CA 1
ATOM 828 C C . GLN A 1 106 ? 12.364 0.142 -41.250 1.00 46.59 106 GLN A C 1
ATOM 830 O O . GLN A 1 106 ? 12.641 0.380 -42.429 1.00 46.59 106 GLN A O 1
ATOM 835 N N . PRO A 1 107 ? 11.575 -0.890 -40.908 1.00 48.62 107 PRO A N 1
ATOM 836 C CA . PRO A 1 107 ? 10.847 -1.627 -41.922 1.00 48.62 107 PRO A CA 1
ATOM 837 C C . PRO A 1 107 ? 9.839 -0.671 -42.567 1.00 48.62 107 PRO A C 1
ATOM 839 O O . PRO A 1 107 ? 9.000 -0.081 -41.883 1.00 48.62 107 PRO A O 1
ATOM 842 N N . GLU A 1 108 ? 9.971 -0.491 -43.882 1.00 46.25 108 GLU A N 1
ATOM 843 C CA . GLU A 1 108 ? 9.066 0.294 -44.716 1.00 46.25 108 GLU A CA 1
ATOM 844 C C . GLU A 1 108 ? 7.605 -0.080 -44.424 1.00 46.25 108 GLU A C 1
ATOM 846 O O . GLU A 1 108 ? 7.162 -1.194 -44.709 1.00 46.25 108 GLU A O 1
ATOM 851 N N . GLN A 1 109 ? 6.832 0.869 -43.892 1.00 51.56 109 GLN A N 1
ATOM 852 C CA . GLN A 1 109 ? 5.380 0.803 -43.990 1.00 51.56 109 GLN A CA 1
ATOM 853 C C . GLN A 1 109 ? 4.992 1.220 -45.409 1.00 51.56 109 GLN A C 1
ATOM 855 O O . GLN A 1 109 ? 5.144 2.377 -45.801 1.00 51.56 109 GLN A O 1
ATOM 860 N N . LYS A 1 110 ? 4.541 0.243 -46.194 1.00 47.16 110 LYS A N 1
ATOM 861 C CA . LYS A 1 110 ? 4.041 0.425 -47.559 1.00 47.16 110 LYS A CA 1
ATOM 862 C C . LYS A 1 110 ? 2.562 0.865 -47.522 1.00 47.16 110 LYS A C 1
ATOM 864 O O . LYS A 1 110 ? 1.840 0.342 -46.673 1.00 47.16 110 LYS A O 1
ATOM 869 N N . PRO A 1 111 ? 2.126 1.802 -48.391 1.00 66.00 111 PRO A N 1
ATOM 870 C CA . PRO A 1 111 ? 0.761 2.341 -48.401 1.00 66.00 111 PRO A CA 1
ATOM 871 C C . PRO A 1 111 ? -0.307 1.340 -48.852 1.00 66.00 111 PRO A C 1
ATOM 873 O O . PRO A 1 111 ? 0.032 0.408 -49.622 1.00 66.00 111 PRO A O 1
#

Foldseek 3Di:
DDDPPDDDFDWDQDPVRDTGTPDDDPDDPDDDDDDDDDDDDDPPPDDPVVVVVVVVVVCVVVVNDDDDPVVVVVVVVVVVVVVVVVVVVVVCVVVVHDDDDPDPPDPDPDD